Protein AF-A0A438ZKB8-F1 (afdb_monomer_lite)

Secondary structure (DSSP, 8-state):
----SSSSTTHHHHHS-HHHHHHHHHHHHB-TTS-B----

Radius of gyration: 13.28 Å; chains: 1; bounding box: 27×28×26 Å

pLDDT: mean 76.42, std 12.11, range [47.47, 89.06]

InterPro domains:
  IPR025217 Domain of unknown function DUF3944 [PF13099] (4-38)

Foldseek 3Di:
DPDPPPCVVCVVVVVDDPVVVVVVVQVVQAPPVSHGPPPD

Organism: Helicobacter pylori (NCBI:txid210)

Sequence (40 aa):
MHGYRYYSDLEFLRRLSSNDLKDLFDVLVYDEDGTLRMNE

Structure (mmCIF, N/CA/C/O backbone):
data_AF-A0A438ZKB8-F1
#
_entry.id   AF-A0A438ZKB8-F1
#
loop_
_atom_site.group_PDB
_atom_site.id
_atom_site.type_symbol
_atom_site.label_atom_id
_atom_site.label_alt_id
_atom_site.label_comp_id
_atom_site.label_asym_id
_atom_site.label_entity_id
_atom_site.label_seq_id
_atom_site.pdbx_PDB_ins_code
_atom_site.Cartn_x
_atom_site.Cartn_y
_atom_site.Cartn_z
_atom_site.occupancy
_atom_site.B_iso_or_equiv
_atom_site.auth_seq_id
_atom_site.auth_comp_id
_atom_site.auth_asym_id
_atom_site.auth_atom_id
_atom_site.pdbx_PDB_model_num
ATOM 1 N N . MET A 1 1 ? 7.998 -23.932 -23.319 1.00 47.47 1 MET A N 1
ATOM 2 C CA . MET A 1 1 ? 8.666 -23.221 -22.206 1.00 47.47 1 MET A CA 1
ATOM 3 C C . MET A 1 1 ? 8.559 -21.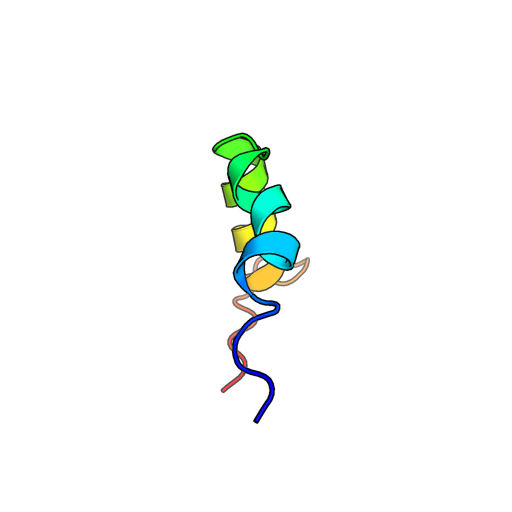720 -22.471 1.00 47.47 1 MET A C 1
ATOM 5 O O . MET A 1 1 ? 9.345 -21.209 -23.250 1.00 47.47 1 MET A O 1
ATOM 9 N N . HIS A 1 2 ? 7.554 -21.025 -21.926 1.00 53.03 2 HIS A N 1
ATOM 10 C CA . HIS A 1 2 ? 7.381 -19.574 -22.125 1.00 53.03 2 HIS A CA 1
ATOM 11 C C . HIS A 1 2 ? 7.577 -18.848 -20.789 1.00 53.03 2 HIS A C 1
ATOM 13 O O . HIS A 1 2 ? 6.621 -18.518 -20.103 1.00 53.03 2 HIS A O 1
ATOM 19 N N . GLY A 1 3 ? 8.840 -18.666 -20.401 1.00 59.69 3 GLY A N 1
ATOM 20 C CA . GLY A 1 3 ? 9.237 -18.084 -19.113 1.00 59.69 3 GLY A CA 1
ATOM 21 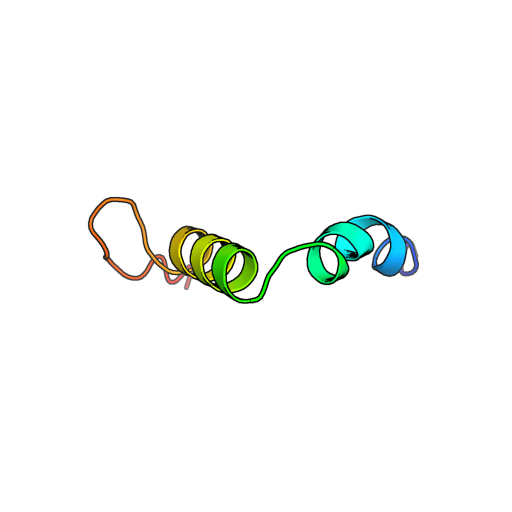C C . GLY A 1 3 ? 9.704 -16.626 -19.164 1.00 59.69 3 GLY A C 1
ATOM 22 O O . GLY A 1 3 ? 10.330 -16.182 -18.214 1.00 59.69 3 GLY A O 1
ATOM 23 N N . TYR A 1 4 ? 9.462 -15.877 -20.249 1.00 49.94 4 TYR A N 1
ATOM 24 C CA . TYR A 1 4 ? 10.109 -14.564 -20.440 1.00 49.94 4 TYR A CA 1
ATOM 25 C C . TYR A 1 4 ? 9.200 -13.441 -20.956 1.00 49.94 4 TYR A C 1
ATOM 27 O O . TYR A 1 4 ? 9.690 -12.436 -21.461 1.00 49.94 4 TYR A 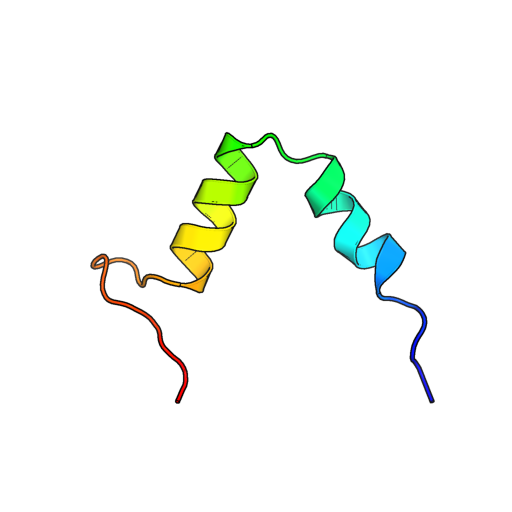O 1
ATOM 35 N N . ARG A 1 5 ? 7.880 -13.555 -20.776 1.00 56.00 5 ARG A N 1
ATOM 36 C CA . ARG A 1 5 ? 6.938 -12.433 -20.954 1.00 56.00 5 ARG A CA 1
ATOM 37 C C . ARG A 1 5 ? 6.386 -11.973 -19.599 1.00 56.00 5 ARG A C 1
ATOM 39 O O . ARG A 1 5 ? 5.193 -11.845 -19.414 1.00 56.00 5 ARG A O 1
ATOM 46 N N . TYR A 1 6 ? 7.260 -11.876 -18.602 1.00 56.47 6 TYR A N 1
ATOM 47 C CA . TYR A 1 6 ? 6.876 -11.519 -17.230 1.00 56.47 6 TYR A CA 1
ATOM 48 C C . TYR A 1 6 ? 7.332 -10.101 -16.878 1.00 56.47 6 TYR A C 1
ATOM 50 O O . TYR A 1 6 ? 6.703 -9.420 -16.089 1.00 56.47 6 TYR A O 1
ATOM 58 N N . TYR A 1 7 ? 8.410 -9.613 -17.493 1.00 61.56 7 TYR A N 1
ATOM 59 C CA . TYR A 1 7 ? 8.956 -8.300 -17.155 1.00 61.56 7 TYR A CA 1
ATOM 60 C C . TYR A 1 7 ? 8.223 -7.151 -17.856 1.00 61.56 7 TYR A C 1
ATOM 62 O O . TYR A 1 7 ? 7.937 -6.155 -17.205 1.00 61.56 7 TYR A O 1
ATOM 70 N N . SER A 1 8 ? 7.864 -7.297 -19.139 1.00 71.75 8 SER A N 1
ATOM 71 C CA . SER A 1 8 ? 7.097 -6.278 -19.879 1.00 71.75 8 SER A CA 1
ATOM 72 C C . SER A 1 8 ? 5.668 -6.139 -19.362 1.00 71.75 8 SER A C 1
ATOM 74 O O . SER A 1 8 ? 5.193 -5.027 -19.159 1.00 71.75 8 SER A O 1
ATOM 76 N N . ASP A 1 9 ? 5.006 -7.261 -19.085 1.00 74.31 9 ASP A N 1
ATOM 77 C CA . ASP A 1 9 ? 3.656 -7.264 -18.524 1.00 74.31 9 ASP A CA 1
ATOM 78 C C . ASP A 1 9 ? 3.622 -6.787 -17.072 1.00 74.31 9 ASP A C 1
ATOM 80 O O . ASP A 1 9 ? 2.550 -6.462 -16.605 1.00 74.31 9 ASP A O 1
ATOM 84 N N . LEU A 1 10 ? 4.758 -6.683 -16.371 1.00 78.88 10 LEU A N 1
ATOM 85 C CA . LEU A 1 10 ? 4.846 -6.096 -15.028 1.00 78.88 10 LEU A CA 1
ATOM 86 C C . LEU A 1 10 ? 5.489 -4.701 -15.017 1.00 78.88 10 LEU A C 1
ATOM 88 O O . LEU A 1 10 ? 5.608 -4.091 -13.954 1.00 78.88 10 LEU A O 1
ATOM 92 N N . GLU A 1 11 ? 5.869 -4.142 -16.172 1.00 81.88 11 GLU A N 1
ATOM 93 C CA . GLU A 1 11 ? 6.405 -2.774 -16.233 1.00 81.88 11 GLU A CA 1
ATOM 94 C C . GLU A 1 11 ? 5.385 -1.729 -15.774 1.00 81.88 11 GLU A C 1
ATOM 96 O O . GLU A 1 11 ? 5.781 -0.668 -15.286 1.00 81.88 11 GLU A O 1
ATOM 101 N N . PHE A 1 12 ? 4.084 -2.023 -15.873 1.00 80.31 12 PHE A N 1
ATOM 102 C CA . PHE A 1 12 ? 3.048 -1.137 -15.349 1.00 80.31 12 PHE A CA 1
ATOM 103 C C . PHE A 1 12 ? 3.178 -0.957 -13.830 1.00 80.31 12 PHE A C 1
ATOM 105 O O . PHE A 1 12 ? 3.018 0.164 -13.361 1.00 80.31 12 PHE A O 1
ATOM 112 N N . LEU A 1 13 ? 3.592 -1.990 -13.080 1.00 82.75 13 LEU A N 1
ATOM 113 C CA . LEU A 1 13 ? 3.792 -1.900 -11.627 1.00 82.75 13 LEU A CA 1
ATOM 114 C C . LEU A 1 13 ? 4.859 -0.868 -11.246 1.00 82.75 13 LEU A C 1
ATOM 116 O O . LEU A 1 13 ? 4.740 -0.211 -10.221 1.00 82.75 13 LEU A O 1
ATOM 120 N N . ARG A 1 14 ? 5.891 -0.681 -12.080 1.00 79.81 14 ARG A N 1
ATOM 121 C CA . ARG A 1 14 ? 6.935 0.337 -11.846 1.00 79.81 14 ARG A CA 1
ATOM 122 C C . ARG A 1 14 ? 6.492 1.757 -12.194 1.00 79.81 14 ARG A C 1
ATOM 124 O O . ARG A 1 14 ? 7.174 2.700 -11.806 1.00 79.81 14 ARG A O 1
ATOM 131 N N . ARG A 1 15 ? 5.411 1.907 -12.964 1.00 84.19 15 ARG A N 1
ATOM 132 C CA . ARG A 1 15 ? 4.833 3.207 -13.346 1.00 84.19 15 ARG A CA 1
ATOM 133 C C . ARG A 1 15 ? 3.748 3.670 -12.371 1.00 84.19 15 ARG A C 1
ATOM 135 O O . ARG A 1 15 ? 3.398 4.844 -12.398 1.00 84.19 15 ARG A O 1
ATOM 142 N N . LEU A 1 16 ? 3.228 2.765 -11.543 1.00 85.00 16 LEU A N 1
ATOM 143 C CA . LEU A 1 16 ? 2.257 3.063 -10.496 1.00 85.00 16 LEU A CA 1
ATOM 144 C C . LEU A 1 16 ? 2.926 3.785 -9.322 1.00 85.00 16 LEU A C 1
ATOM 146 O O . LEU A 1 16 ? 4.076 3.503 -8.976 1.00 85.00 16 LEU A O 1
ATOM 150 N N . SER A 1 17 ? 2.205 4.721 -8.701 1.00 84.06 17 SER A N 1
ATOM 151 C CA . SER A 1 17 ? 2.668 5.322 -7.451 1.00 84.06 17 SER A CA 1
ATOM 152 C C . SER A 1 17 ? 2.546 4.312 -6.304 1.00 84.06 17 SER A C 1
ATOM 154 O O . SER A 1 17 ? 1.800 3.335 -6.393 1.00 84.06 17 SER A O 1
ATOM 156 N N . SER A 1 18 ? 3.243 4.548 -5.188 1.00 84.06 18 SER A N 1
ATOM 157 C CA . SER A 1 18 ? 3.112 3.694 -3.997 1.00 84.06 18 SER A CA 1
ATOM 158 C C . SER A 1 18 ? 1.669 3.585 -3.495 1.00 84.06 18 SER A C 1
ATOM 160 O O . SER A 1 18 ? 1.324 2.582 -2.878 1.00 84.06 18 SER A O 1
ATOM 162 N N . ASN A 1 19 ? 0.834 4.597 -3.758 1.00 85.81 19 ASN A N 1
ATOM 163 C CA . ASN A 1 19 ? -0.581 4.559 -3.415 1.00 85.81 19 ASN A CA 1
ATOM 164 C C . ASN A 1 19 ? -1.344 3.608 -4.345 1.00 85.81 19 ASN A C 1
ATOM 166 O O . ASN A 1 19 ? -1.998 2.696 -3.864 1.00 85.81 19 ASN A O 1
ATOM 170 N N . ASP A 1 20 ? -1.159 3.736 -5.661 1.00 88.62 20 ASP A N 1
ATOM 171 C CA . ASP A 1 20 ? -1.826 2.862 -6.636 1.00 88.62 20 ASP A CA 1
ATOM 172 C C . ASP A 1 20 ? -1.405 1.389 -6.491 1.00 88.62 20 ASP A C 1
ATOM 174 O O . ASP A 1 20 ? -2.204 0.479 -6.699 1.00 88.62 20 ASP A O 1
ATOM 178 N N . LEU A 1 21 ? -0.146 1.132 -6.113 1.00 89.06 21 LEU A N 1
ATOM 179 C CA . LEU A 1 21 ? 0.321 -0.218 -5.781 1.00 89.06 21 LEU A CA 1
ATOM 180 C C . LEU A 1 21 ? -0.390 -0.782 -4.550 1.00 89.06 21 LEU A C 1
ATOM 182 O O . LEU A 1 21 ? -0.695 -1.975 -4.514 1.00 89.06 21 LEU A O 1
ATOM 186 N N . LYS A 1 22 ? -0.639 0.065 -3.547 1.00 87.44 22 LYS A N 1
ATOM 187 C CA . LYS A 1 22 ? -1.376 -0.325 -2.350 1.00 87.44 22 LYS A CA 1
ATOM 188 C C . LYS A 1 22 ? -2.833 -0.627 -2.694 1.00 87.44 22 LYS A C 1
ATOM 190 O O . LYS A 1 22 ? -3.314 -1.675 -2.287 1.00 87.44 22 LYS A O 1
ATOM 195 N N . ASP A 1 23 ? -3.488 0.225 -3.480 1.00 87.75 23 ASP A N 1
ATOM 196 C CA . ASP A 1 23 ? -4.862 0.002 -3.948 1.00 87.75 23 ASP A CA 1
ATOM 197 C C . ASP A 1 23 ? -4.984 -1.291 -4.770 1.00 87.75 23 ASP A C 1
ATOM 199 O O . ASP A 1 23 ? -5.899 -2.085 -4.556 1.00 87.75 23 ASP A O 1
ATOM 203 N N . LEU A 1 24 ? -4.022 -1.565 -5.661 1.00 87.50 24 LEU A N 1
ATOM 204 C CA . LEU A 1 24 ? -3.987 -2.817 -6.421 1.00 87.50 24 LEU A CA 1
ATOM 205 C C . LEU A 1 24 ? -3.860 -4.039 -5.504 1.00 87.50 24 LEU A C 1
ATOM 207 O O . LEU A 1 24 ? -4.530 -5.046 -5.720 1.00 87.50 24 LEU A O 1
ATOM 211 N N . PHE A 1 25 ? -2.998 -3.963 -4.489 1.00 85.19 25 PHE A N 1
ATOM 212 C CA . PHE A 1 25 ? -2.848 -5.040 -3.517 1.00 85.19 25 PHE A CA 1
ATOM 213 C C . PHE A 1 25 ? -4.119 -5.222 -2.686 1.00 85.19 25 PHE A C 1
ATOM 215 O O . PHE A 1 25 ? -4.555 -6.354 -2.507 1.00 85.19 25 PHE A O 1
ATOM 222 N N . ASP A 1 26 ? -4.738 -4.127 -2.237 1.00 85.75 26 ASP A N 1
ATOM 223 C CA . ASP A 1 26 ? -5.991 -4.156 -1.487 1.00 85.75 26 ASP A CA 1
ATOM 224 C C . ASP A 1 26 ? -7.102 -4.862 -2.285 1.00 85.75 26 ASP A C 1
ATOM 226 O O . ASP A 1 26 ? -7.748 -5.743 -1.744 1.00 85.75 26 ASP A O 1
ATOM 230 N N . VAL A 1 27 ? -7.258 -4.590 -3.585 1.00 84.94 27 VAL A N 1
ATOM 231 C CA . VAL A 1 27 ? -8.268 -5.253 -4.444 1.00 84.94 27 VAL A CA 1
ATOM 232 C C . VAL A 1 27 ?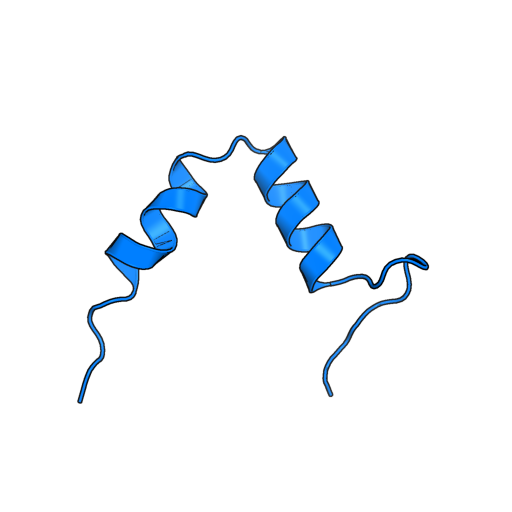 -7.955 -6.730 -4.724 1.00 84.94 27 VAL A C 1
ATOM 234 O O . VAL A 1 27 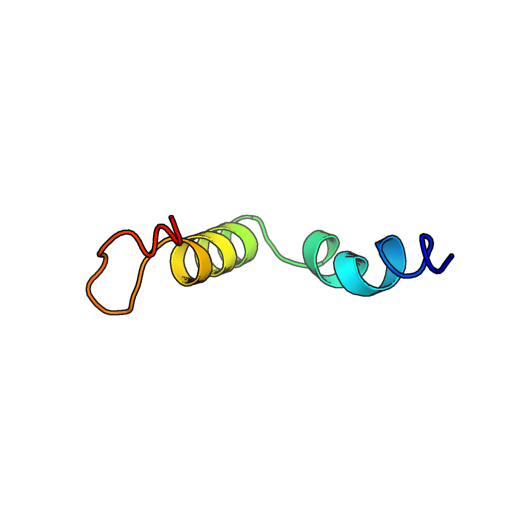? -8.854 -7.537 -4.963 1.00 84.94 27 VAL A O 1
ATOM 237 N N . LEU A 1 28 ? -6.675 -7.107 -4.745 1.00 84.12 28 LEU A N 1
ATOM 238 C CA . LEU A 1 28 ? -6.268 -8.503 -4.943 1.00 84.12 28 LEU A CA 1
ATOM 239 C C . LEU A 1 28 ? -6.432 -9.340 -3.673 1.00 84.12 28 LEU A C 1
ATOM 241 O O . LEU A 1 28 ? -6.657 -10.547 -3.755 1.00 84.12 28 LEU A O 1
ATOM 245 N N . VAL A 1 29 ? -6.266 -8.705 -2.515 1.00 84.56 29 VAL A N 1
ATOM 246 C CA . VAL A 1 29 ? -6.218 -9.357 -1.207 1.00 84.56 29 VAL A CA 1
ATOM 247 C C . VAL A 1 29 ? -7.547 -9.268 -0.484 1.00 84.56 29 VAL A C 1
ATOM 249 O O . VAL A 1 29 ? -7.891 -10.206 0.227 1.00 84.56 29 VAL A O 1
ATOM 252 N N . TYR A 1 30 ? -8.306 -8.199 -0.679 1.00 88.38 30 TYR A N 1
ATOM 253 C CA . TYR A 1 30 ? -9.606 -7.975 -0.072 1.00 88.38 30 TYR A CA 1
ATOM 254 C C . TYR A 1 30 ? -10.689 -7.903 -1.149 1.00 88.38 30 TYR A C 1
ATOM 256 O O . TYR A 1 30 ? -10.495 -7.349 -2.228 1.00 88.38 30 TYR A O 1
ATOM 264 N N . ASP A 1 31 ? -11.842 -8.488 -0.848 1.00 81.50 31 ASP A N 1
ATOM 265 C CA . ASP A 1 31 ? -13.057 -8.284 -1.631 1.00 81.50 31 ASP A CA 1
ATOM 266 C C . ASP A 1 31 ? -13.703 -6.923 -1.308 1.00 81.50 31 ASP A C 1
ATOM 268 O O . ASP A 1 31 ? -13.240 -6.202 -0.423 1.00 81.50 31 ASP A O 1
ATOM 272 N N . GLU A 1 32 ? -14.797 -6.576 -1.989 1.00 78.81 32 GLU A N 1
ATOM 273 C CA . GLU A 1 32 ? -15.496 -5.287 -1.851 1.00 78.81 32 GLU A CA 1
ATOM 274 C C . GLU A 1 32 ? -15.974 -5.005 -0.412 1.00 78.81 32 GLU A C 1
ATOM 276 O O . GLU A 1 32 ? -16.127 -3.848 -0.025 1.00 78.81 32 GLU A O 1
ATOM 281 N N . ASP A 1 33 ? -16.150 -6.052 0.401 1.00 80.12 33 ASP A N 1
ATOM 282 C CA . ASP A 1 33 ? -16.524 -5.973 1.822 1.00 80.12 33 ASP A CA 1
ATOM 283 C C . ASP A 1 33 ? -15.311 -5.831 2.776 1.00 80.12 33 ASP A C 1
ATOM 285 O O . ASP A 1 33 ? -15.453 -5.846 3.996 1.00 80.12 33 ASP A O 1
ATOM 289 N N . GLY A 1 34 ? -14.084 -5.733 2.249 1.00 75.38 34 GLY A N 1
ATOM 290 C CA . GLY A 1 34 ? -12.854 -5.712 3.055 1.00 75.38 34 GLY A CA 1
ATOM 291 C C . GLY A 1 34 ? -12.479 -7.079 3.642 1.00 75.38 34 GLY A C 1
ATOM 292 O O . GLY A 1 34 ? -11.594 -7.182 4.493 1.00 75.38 34 GLY A O 1
ATOM 293 N N . THR A 1 35 ? -13.143 -8.147 3.196 1.00 83.50 35 THR A N 1
ATOM 294 C CA . THR A 1 35 ? -12.851 -9.521 3.614 1.00 83.50 35 THR A CA 1
ATOM 295 C C . THR A 1 35 ? -11.701 -10.084 2.787 1.00 83.50 35 THR A C 1
ATOM 297 O O . THR A 1 35 ? -11.716 -9.996 1.562 1.00 83.50 35 THR A O 1
ATOM 300 N N . LEU A 1 36 ? -10.711 -10.688 3.451 1.00 84.19 36 LEU A N 1
ATOM 301 C CA . LEU A 1 36 ? -9.562 -11.316 2.798 1.00 84.19 36 LEU A CA 1
ATOM 302 C C . LEU A 1 36 ? -10.014 -12.375 1.779 1.00 84.19 36 LEU A C 1
ATOM 304 O O . LEU A 1 36 ? -10.457 -13.459 2.159 1.00 84.19 36 LEU A O 1
ATOM 308 N N . ARG A 1 37 ? -9.822 -12.100 0.485 1.00 77.44 37 ARG A N 1
ATOM 309 C CA . ARG A 1 37 ? -9.978 -13.032 -0.641 1.00 77.44 37 ARG A CA 1
ATOM 310 C C . ARG A 1 37 ? -8.752 -13.944 -0.773 1.00 77.44 37 ARG A C 1
ATOM 312 O O . ARG A 1 37 ? -8.165 -14.114 -1.837 1.00 77.44 37 ARG A O 1
ATOM 319 N N . MET A 1 38 ? -8.374 -14.544 0.352 1.00 63.53 38 MET A N 1
ATOM 320 C CA . MET A 1 38 ? -7.569 -15.762 0.435 1.00 63.53 38 MET A CA 1
ATOM 321 C C . MET A 1 38 ? -8.086 -16.842 -0.528 1.00 63.53 38 MET A C 1
ATOM 323 O O . MET A 1 38 ? -9.037 -17.515 -0.150 1.00 63.53 38 MET A O 1
ATOM 327 N N . ASN A 1 39 ? -7.548 -17.019 -1.742 1.00 63.41 39 ASN A N 1
ATOM 328 C CA . ASN A 1 39 ? -7.763 -18.289 -2.450 1.00 63.41 39 ASN A CA 1
ATOM 329 C C . ASN A 1 39 ? -6.882 -19.334 -1.752 1.00 63.41 39 ASN A C 1
ATOM 331 O O . ASN A 1 39 ? -5.661 -19.186 -1.763 1.00 63.41 39 ASN A O 1
ATOM 335 N N . GLU A 1 40 ? -7.531 -20.290 -1.081 1.00 58.53 40 GLU A N 1
ATOM 336 C CA . GLU A 1 40 ? -6.923 -21.444 -0.395 1.00 58.53 40 GLU A CA 1
ATOM 337 C C . GLU A 1 40 ? -5.974 -22.248 -1.297 1.00 58.53 40 GLU A C 1
ATOM 339 O O . GLU A 1 40 ? -6.303 -22.444 -2.493 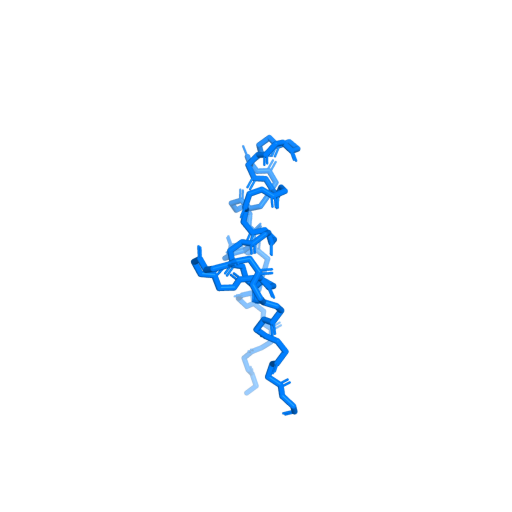1.00 58.53 40 GLU A O 1
#